Protein AF-A0A8B5WJY3-F1 (afdb_monomer)

Solvent-accessible surface area (backbone atoms only — not comparable to full-atom values): 4105 Å² total; per-residue (Å²): 138,59,72,47,76,43,64,46,61,78,64,85,53,59,70,90,75,70,54,78,60,77,66,42,75,45,37,31,32,48,78,61,36,80,80,44,68,55,61,77,93,70,56,53,80,86,49,45,67,58,53,50,50,54,55,57,61,50,44,72,81,80,81,125

Secondary structure (DSSP, 8-state):
--EEEEEE--S---GGGTPPP--EEEEEEETTEEEEE--GGG--TTTHHHHHHHHHHHS-----

Mean predicted aligned error: 7.63 Å

Structure (mmCIF, N/CA/C/O backbone):
data_AF-A0A8B5WJY3-F1
#
_entry.id   AF-A0A8B5WJY3-F1
#
loop_
_atom_site.group_PDB
_atom_site.id
_atom_site.type_symbol
_atom_site.label_atom_id
_atom_site.label_alt_id
_atom_site.label_comp_id
_atom_site.label_asym_id
_atom_site.label_entity_id
_atom_site.label_seq_id
_atom_site.pdbx_PDB_ins_code
_atom_site.Cartn_x
_atom_site.Cartn_y
_atom_site.Cartn_z
_atom_site.occupancy
_atom_site.B_iso_or_equiv
_atom_site.auth_seq_id
_atom_site.auth_comp_id
_atom_site.auth_asym_id
_atom_site.auth_atom_id
_atom_site.pdbx_PDB_model_num
ATOM 1 N N . MET A 1 1 ? -0.656 14.992 12.959 1.00 75.25 1 MET A N 1
ATOM 2 C CA . MET A 1 1 ? -1.426 14.248 11.941 1.00 75.25 1 MET A CA 1
ATOM 3 C C . MET A 1 1 ? -0.552 13.102 11.463 1.00 75.25 1 MET A C 1
ATOM 5 O O . MET A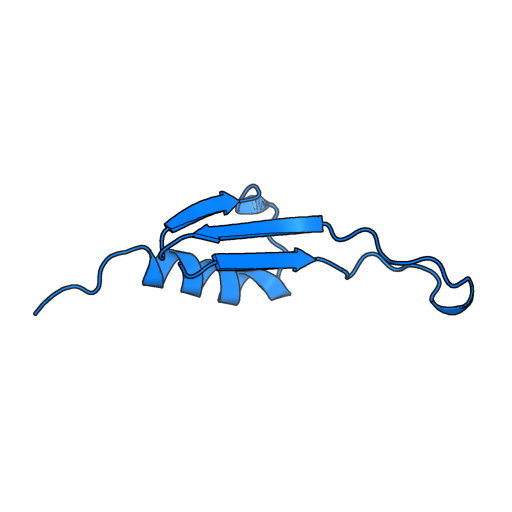 1 1 ? 0.590 13.369 11.117 1.00 75.25 1 MET A O 1
ATOM 9 N N . TYR A 1 2 ? -1.036 11.859 11.524 1.00 85.06 2 TYR A N 1
ATOM 10 C CA . TYR A 1 2 ? -0.278 10.686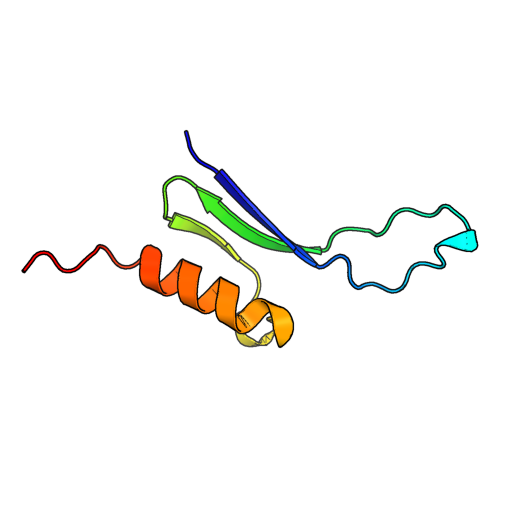 11.072 1.00 85.06 2 TYR A CA 1
ATOM 11 C C . TYR A 1 2 ? -0.789 10.242 9.701 1.00 85.06 2 TYR A C 1
ATOM 13 O O . TYR A 1 2 ? -2.001 10.134 9.491 1.00 85.06 2 TYR A O 1
ATOM 21 N N . GLU A 1 3 ? 0.142 10.003 8.787 1.00 92.06 3 GLU A N 1
ATOM 22 C CA . GLU A 1 3 ? -0.104 9.614 7.402 1.00 92.06 3 GLU A CA 1
ATOM 23 C C . GLU A 1 3 ? 0.805 8.433 7.057 1.00 92.06 3 GLU A C 1
ATOM 25 O O . GLU A 1 3 ? 1.956 8.381 7.493 1.00 92.06 3 GLU A O 1
ATOM 30 N N . TRP A 1 4 ? 0.277 7.486 6.290 1.00 91.62 4 TRP A N 1
ATOM 31 C CA . TRP A 1 4 ? 1.016 6.347 5.763 1.00 91.62 4 TRP A CA 1
ATOM 32 C C . TRP A 1 4 ? 0.679 6.172 4.292 1.00 91.62 4 TRP A C 1
ATOM 34 O O . TRP A 1 4 ? -0.493 6.152 3.923 1.00 91.62 4 TRP A O 1
ATOM 44 N N . ARG A 1 5 ? 1.698 6.025 3.449 1.00 92.75 5 ARG A N 1
ATOM 45 C CA . ARG A 1 5 ? 1.528 5.743 2.024 1.00 92.75 5 ARG A CA 1
ATOM 46 C C . ARG A 1 5 ? 2.348 4.523 1.657 1.00 92.75 5 ARG A C 1
ATOM 48 O O . ARG A 1 5 ? 3.514 4.430 2.030 1.00 92.75 5 ARG A O 1
ATOM 55 N N . LEU A 1 6 ? 1.723 3.601 0.942 1.00 91.69 6 LEU A N 1
ATOM 56 C CA . LEU A 1 6 ? 2.347 2.383 0.457 1.00 91.69 6 LEU A CA 1
ATOM 57 C C . LEU A 1 6 ? 2.466 2.471 -1.059 1.00 91.69 6 LEU A C 1
ATOM 59 O O . LEU A 1 6 ? 1.467 2.699 -1.742 1.00 91.69 6 LEU A O 1
ATOM 63 N N . PHE A 1 7 ? 3.674 2.258 -1.565 1.00 92.06 7 PHE A N 1
ATOM 64 C CA . PHE A 1 7 ? 3.975 2.268 -2.989 1.00 92.06 7 PHE A CA 1
ATOM 65 C C . PHE A 1 7 ? 4.589 0.935 -3.407 1.00 92.06 7 PHE A C 1
ATOM 67 O O . PHE A 1 7 ? 5.334 0.327 -2.637 1.00 92.06 7 PHE A O 1
ATOM 74 N N . ASP A 1 8 ? 4.286 0.510 -4.627 1.00 90.31 8 ASP A N 1
ATOM 75 C CA . ASP A 1 8 ? 5.016 -0.531 -5.331 1.00 90.31 8 ASP A CA 1
ATOM 76 C C . ASP A 1 8 ? 6.099 0.110 -6.203 1.00 90.31 8 ASP A C 1
ATOM 78 O O . ASP A 1 8 ? 5.802 0.909 -7.092 1.00 90.31 8 ASP A O 1
ATOM 82 N N . ASN A 1 9 ? 7.353 -0.243 -5.927 1.00 86.81 9 ASN A N 1
ATOM 83 C CA . ASN A 1 9 ? 8.528 0.191 -6.684 1.00 86.81 9 ASN A CA 1
ATOM 84 C C . ASN A 1 9 ? 9.177 -0.980 -7.439 1.00 86.81 9 ASN A C 1
ATOM 86 O O . ASN A 1 9 ? 10.333 -0.877 -7.836 1.00 86.81 9 ASN A O 1
ATOM 90 N N . SER A 1 10 ? 8.470 -2.105 -7.579 1.00 79.75 10 SER A N 1
ATOM 91 C CA . SER A 1 10 ? 9.009 -3.344 -8.156 1.00 79.75 10 SER A CA 1
ATOM 92 C C . SER A 1 10 ? 9.076 -3.323 -9.682 1.00 79.75 10 SER A C 1
ATOM 94 O O . SER A 1 10 ? 9.532 -4.300 -10.274 1.00 79.75 10 SER A O 1
ATOM 96 N N . ASP A 1 11 ? 8.601 -2.251 -10.327 1.00 78.50 11 ASP A N 1
ATOM 97 C CA . ASP A 1 11 ? 8.769 -2.087 -11.767 1.0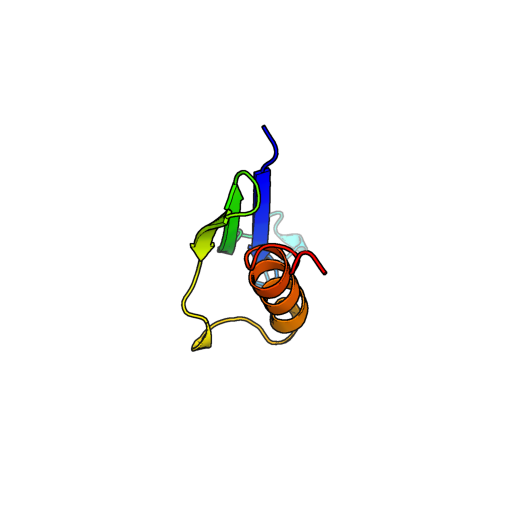0 78.50 11 ASP A CA 1
ATOM 98 C C . ASP A 1 11 ? 10.269 -2.067 -12.079 1.00 78.50 11 ASP A C 1
ATOM 100 O O . ASP A 1 11 ? 11.034 -1.297 -11.489 1.00 78.50 11 ASP A O 1
ATOM 104 N N . ASN A 1 12 ? 10.696 -2.998 -12.930 1.00 63.66 12 ASN A N 1
ATOM 105 C CA . ASN A 1 12 ? 12.098 -3.351 -13.095 1.00 63.66 12 ASN A CA 1
ATOM 106 C C . ASN A 1 12 ? 12.763 -2.321 -14.005 1.00 63.66 12 ASN A C 1
ATOM 108 O O . ASN A 1 12 ? 12.952 -2.548 -15.199 1.00 63.66 12 ASN A O 1
ATOM 112 N N . VAL A 1 13 ? 13.060 -1.153 -13.447 1.00 63.06 13 VAL A N 1
ATOM 113 C CA . VAL A 1 13 ? 13.873 -0.168 -14.146 1.00 63.06 13 VAL A CA 1
ATOM 114 C C . VAL A 1 13 ? 15.302 -0.670 -14.162 1.00 63.06 13 VAL A C 1
ATOM 116 O O . VAL A 1 13 ? 15.832 -1.115 -13.143 1.00 63.06 13 VAL A O 1
ATOM 119 N N . GLU A 1 14 ? 15.923 -0.581 -15.329 1.00 61.59 14 GLU A N 1
ATOM 120 C CA . GLU A 1 14 ? 17.354 -0.780 -15.505 1.00 61.59 14 GLU A CA 1
ATOM 121 C C . GLU A 1 14 ? 18.112 0.202 -14.593 1.00 61.59 14 GLU A C 1
ATOM 123 O O . GLU A 1 14 ? 18.285 1.382 -14.909 1.00 61.59 14 GLU A O 1
ATOM 128 N N . MET A 1 15 ? 18.499 -0.283 -13.402 1.00 61.25 15 MET A N 1
ATOM 129 C CA . MET A 1 15 ? 19.193 0.492 -12.361 1.00 61.25 15 MET A CA 1
ATOM 130 C C . MET A 1 15 ? 20.487 1.130 -12.888 1.00 61.25 15 MET A C 1
ATOM 132 O O . MET A 1 15 ? 20.922 2.171 -12.399 1.00 61.25 15 MET A O 1
ATOM 136 N N . ASP A 1 16 ? 21.086 0.516 -13.904 1.00 67.81 16 ASP A N 1
ATOM 137 C CA . ASP A 1 16 ? 22.286 0.928 -14.625 1.00 67.81 16 ASP A CA 1
ATOM 138 C C . ASP A 1 16 ? 22.078 2.126 -15.567 1.00 67.81 16 ASP A C 1
ATOM 140 O O . ASP A 1 16 ? 23.051 2.804 -15.901 1.00 67.81 16 ASP A O 1
ATOM 144 N N . ARG A 1 17 ? 20.835 2.467 -15.931 1.00 69.81 17 ARG A N 1
ATOM 145 C CA . ARG A 1 17 ? 20.525 3.685 -16.708 1.00 69.81 17 ARG A CA 1
ATOM 146 C C . ARG A 1 17 ? 20.295 4.929 -15.849 1.00 69.81 17 ARG A C 1
ATOM 148 O O . ARG A 1 17 ? 20.173 6.024 -16.392 1.00 69.81 17 ARG A O 1
ATOM 155 N N . GLY A 1 18 ? 20.240 4.781 -14.523 1.00 68.62 18 GLY A N 1
ATOM 156 C CA . GLY A 1 18 ? 19.963 5.887 -13.600 1.00 68.62 18 GLY A CA 1
ATOM 157 C C . GLY A 1 18 ? 18.522 6.409 -13.666 1.00 68.62 18 GLY A C 1
ATOM 158 O O . GLY A 1 18 ? 18.236 7.493 -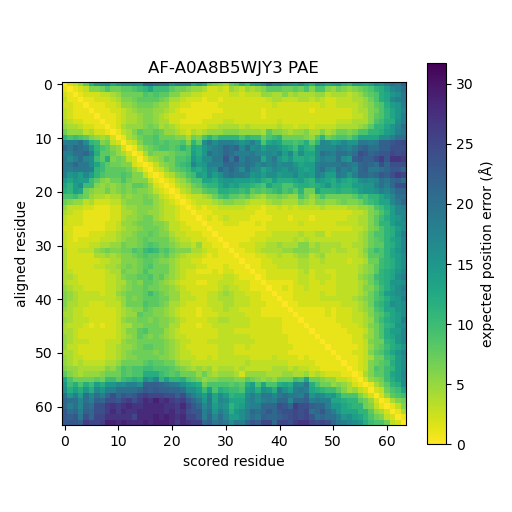13.157 1.00 68.62 18 GLY A O 1
ATOM 159 N N . GLU A 1 19 ? 17.609 5.663 -14.289 1.00 68.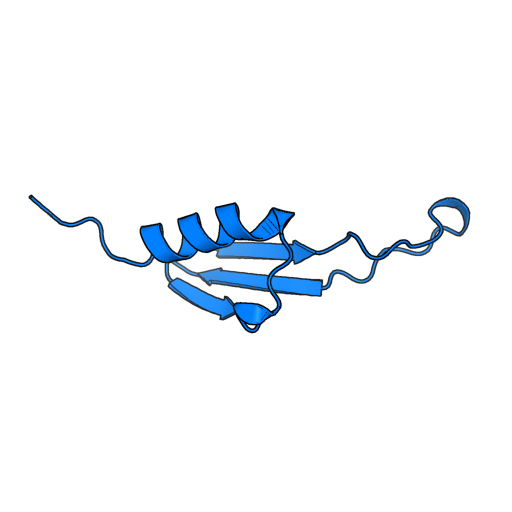69 19 GLU A N 1
ATOM 160 C CA . GLU A 1 19 ? 16.192 6.006 -14.316 1.00 68.69 19 GLU A CA 1
ATOM 161 C C . GLU A 1 19 ? 15.540 5.615 -12.985 1.00 68.69 19 GLU A C 1
ATOM 163 O O . GLU A 1 19 ? 15.625 4.475 -12.531 1.00 68.69 19 GLU A O 1
ATOM 168 N N . ALA A 1 20 ? 14.889 6.578 -12.332 1.00 69.38 20 ALA A N 1
ATOM 169 C CA . ALA A 1 20 ? 14.167 6.304 -11.099 1.00 69.38 20 ALA A CA 1
ATOM 170 C C . ALA A 1 20 ? 12.889 5.491 -11.395 1.00 69.38 20 ALA A C 1
ATOM 172 O O . ALA A 1 20 ? 12.153 5.847 -12.325 1.00 69.38 20 ALA A O 1
ATOM 173 N N . PRO A 1 21 ? 12.566 4.459 -10.590 1.00 71.25 21 PRO A N 1
ATOM 174 C CA . PRO A 1 21 ? 11.271 3.787 -10.663 1.00 71.25 21 PRO A CA 1
ATOM 175 C C . PRO A 1 21 ? 10.144 4.781 -10.487 1.00 71.25 21 PRO A C 1
ATOM 177 O O . PRO A 1 21 ? 10.223 5.688 -9.659 1.00 71.25 21 PRO A O 1
ATOM 180 N N . ARG A 1 22 ? 9.086 4.602 -11.284 1.00 82.19 22 ARG A N 1
ATOM 181 C CA . ARG A 1 22 ? 7.827 5.321 -11.109 1.00 82.19 22 ARG A CA 1
ATOM 182 C C . ARG A 1 22 ? 7.037 4.600 -10.018 1.00 82.19 22 ARG A C 1
ATOM 184 O O . ARG A 1 22 ? 6.515 3.522 -10.294 1.00 82.19 22 ARG A O 1
ATOM 191 N N . PRO A 1 23 ? 6.934 5.162 -8.802 1.00 86.06 23 PRO A N 1
ATOM 192 C CA . PRO A 1 23 ? 6.245 4.498 -7.707 1.00 86.06 23 PRO A CA 1
ATOM 193 C C . PRO A 1 23 ? 4.763 4.362 -8.040 1.00 86.06 23 PRO A C 1
ATOM 195 O O . PRO A 1 23 ? 4.100 5.354 -8.361 1.00 86.06 23 PRO A O 1
ATOM 198 N N . PHE A 1 24 ? 4.224 3.155 -7.929 1.00 90.62 24 PHE A N 1
ATOM 199 C CA . PHE A 1 24 ? 2.796 2.921 -8.078 1.00 90.62 24 PHE A CA 1
ATOM 200 C C . PHE A 1 24 ? 2.117 2.981 -6.707 1.00 90.62 24 PHE A C 1
ATOM 202 O O . PHE A 1 24 ? 2.408 2.176 -5.828 1.00 90.62 24 PHE A O 1
ATOM 209 N N . SER A 1 25 ? 1.227 3.953 -6.491 1.00 93.12 25 SER A N 1
ATOM 210 C CA . SER A 1 25 ? 0.506 4.095 -5.217 1.00 93.12 25 SER A CA 1
ATOM 211 C C . SER A 1 25 ? -0.433 2.911 -5.001 1.00 93.12 25 SER A C 1
ATOM 213 O O . SER A 1 25 ? -1.352 2.695 -5.788 1.00 93.12 25 SER A O 1
ATOM 215 N N . LEU A 1 26 ? -0.208 2.147 -3.932 1.00 94.38 26 LEU A N 1
ATOM 216 C CA . LEU A 1 26 ? -1.051 1.020 -3.541 1.00 94.38 26 LEU A CA 1
ATOM 217 C C . LEU A 1 26 ? -2.130 1.453 -2.539 1.00 94.38 26 LEU A C 1
ATOM 219 O O . LEU A 1 26 ? -3.291 1.061 -2.662 1.00 94.38 26 LEU A O 1
ATOM 223 N N . SER A 1 27 ? -1.759 2.232 -1.520 1.00 93.12 27 SER A N 1
ATOM 224 C CA . SER A 1 27 ? -2.681 2.647 -0.458 1.00 93.12 27 SER A CA 1
ATOM 225 C C . SER A 1 27 ? -2.213 3.912 0.253 1.00 93.12 27 SER A C 1
ATOM 227 O O . SER A 1 27 ? -1.014 4.157 0.389 1.00 93.12 27 SER A O 1
ATOM 229 N N . HIS A 1 28 ? -3.165 4.686 0.761 1.00 93.69 28 HIS A N 1
ATOM 230 C CA . HIS A 1 28 ? -2.942 5.871 1.573 1.00 93.69 28 HIS A CA 1
ATOM 231 C C . HIS A 1 28 ? -3.858 5.817 2.795 1.00 93.69 28 HIS A C 1
ATOM 233 O O . HIS A 1 28 ? -5.085 5.786 2.680 1.00 93.69 28 HIS A O 1
ATOM 239 N N . LEU A 1 29 ? -3.248 5.824 3.977 1.00 90.81 29 LEU A N 1
ATOM 240 C CA . LEU A 1 29 ? -3.915 5.923 5.260 1.00 90.81 29 LEU A CA 1
ATOM 241 C C . LEU A 1 29 ? -3.688 7.299 5.875 1.00 90.81 29 LEU A C 1
ATOM 243 O O . LEU A 1 29 ? -2.555 7.763 5.999 1.00 90.81 29 LEU A O 1
ATOM 247 N N . ARG A 1 30 ? -4.766 7.908 6.355 1.00 91.19 30 ARG A N 1
ATOM 248 C CA . ARG A 1 30 ? -4.737 9.148 7.124 1.00 91.19 30 ARG A CA 1
ATOM 249 C C . ARG A 1 30 ? -5.537 8.949 8.39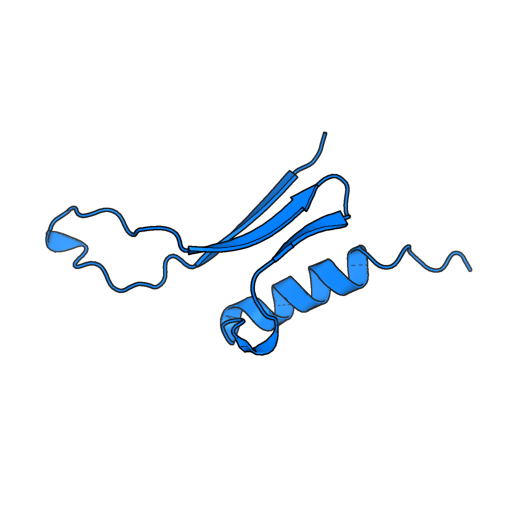8 1.00 91.19 30 ARG A C 1
ATOM 251 O O . ARG A 1 30 ? -6.700 8.563 8.344 1.00 91.19 30 ARG A O 1
ATOM 258 N N . GLU A 1 31 ? -4.898 9.185 9.544 1.00 88.31 31 GLU A N 1
ATOM 259 C CA . GLU A 1 31 ? -5.535 9.050 10.866 1.00 88.31 31 GLU A CA 1
ATOM 260 C C . GLU A 1 31 ? -6.208 7.676 11.073 1.00 88.31 31 GLU A C 1
ATOM 262 O O . GLU A 1 31 ? -7.321 7.570 11.585 1.00 88.31 31 GLU A O 1
ATOM 267 N N . GLY A 1 32 ? -5.533 6.611 10.625 1.00 83.81 32 GLY A N 1
ATOM 268 C CA . GLY A 1 32 ? -6.015 5.230 10.746 1.00 83.81 32 GLY A CA 1
ATOM 269 C C . GLY A 1 32 ? -7.120 4.838 9.761 1.00 83.81 32 GLY A C 1
ATOM 270 O O . GLY A 1 32 ? -7.613 3.717 9.827 1.00 83.81 32 GLY A O 1
ATOM 271 N N . LYS A 1 33 ? -7.509 5.725 8.837 1.00 86.00 33 LYS A N 1
ATOM 272 C CA . LYS A 1 33 ? -8.498 5.441 7.791 1.00 86.00 33 LYS A CA 1
ATOM 273 C C . LYS A 1 33 ? -7.826 5.335 6.437 1.00 86.00 33 LYS A C 1
ATOM 275 O O . LYS A 1 33 ? -7.001 6.177 6.095 1.00 86.00 33 LYS A O 1
ATOM 280 N N . ILE A 1 34 ? -8.230 4.348 5.650 1.00 89.62 34 ILE A N 1
ATOM 281 C CA . ILE A 1 34 ? -7.845 4.249 4.241 1.00 89.62 34 ILE A CA 1
ATOM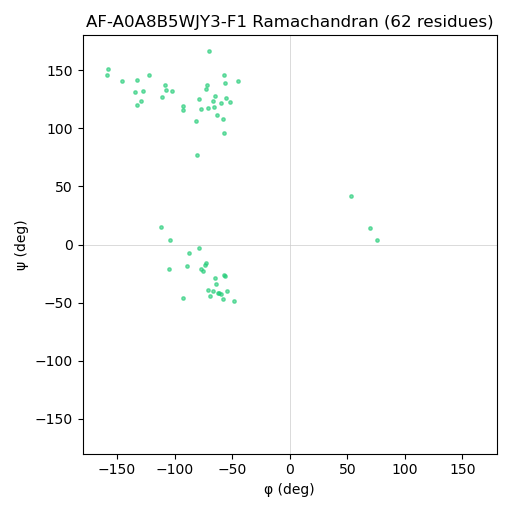 282 C C . ILE A 1 34 ? -8.592 5.352 3.478 1.00 89.62 34 ILE A C 1
ATOM 284 O O . ILE A 1 34 ? -9.821 5.367 3.464 1.00 89.62 34 ILE A O 1
ATOM 288 N N . VAL A 1 35 ? -7.853 6.291 2.889 1.00 92.31 35 VAL A N 1
ATOM 289 C CA . VAL A 1 35 ? -8.398 7.405 2.090 1.00 92.31 35 VAL A CA 1
ATOM 290 C C . VAL A 1 35 ? -8.196 7.203 0.590 1.00 92.31 35 VAL A C 1
ATOM 292 O O . VAL A 1 35 ? -8.937 7.770 -0.205 1.00 92.31 35 VAL A O 1
ATOM 295 N N . GLU A 1 36 ? -7.236 6.366 0.204 1.00 92.75 36 GLU A N 1
ATOM 296 C CA . GLU A 1 36 ? -7.009 5.944 -1.175 1.00 92.75 36 GLU A CA 1
ATOM 297 C C . GLU A 1 36 ? -6.509 4.501 -1.166 1.00 92.75 36 GLU A C 1
ATOM 299 O O . GLU A 1 36 ? -5.737 4.113 -0.287 1.00 92.75 36 GLU A O 1
ATOM 304 N N . SER A 1 37 ? -6.959 3.694 -2.121 1.00 93.44 37 SER A N 1
ATOM 305 C CA . SER A 1 37 ? -6.522 2.312 -2.263 1.00 93.44 37 SER A CA 1
ATOM 306 C C . SER A 1 37 ? -6.766 1.826 -3.682 1.00 93.44 37 SER A C 1
ATOM 308 O O . SER A 1 37 ? -7.755 2.205 -4.314 1.00 93.44 37 SER A O 1
ATOM 310 N N . ILE A 1 38 ? -5.875 0.975 -4.176 1.00 94.00 38 ILE A N 1
ATOM 311 C CA . ILE A 1 38 ? -6.110 0.239 -5.415 1.00 94.00 38 ILE A CA 1
ATOM 312 C C . ILE A 1 38 ? -7.205 -0.820 -5.224 1.00 94.00 38 ILE A C 1
ATOM 314 O O . ILE A 1 38 ? -7.575 -1.182 -4.109 1.00 94.00 38 ILE A O 1
ATOM 318 N N . ASP A 1 39 ? -7.707 -1.365 -6.331 1.00 90.81 39 ASP A N 1
ATOM 319 C CA . ASP A 1 39 ? -8.594 -2.530 -6.289 1.00 90.81 39 ASP A CA 1
ATOM 320 C C . ASP A 1 39 ? -7.918 -3.684 -5.528 1.00 90.81 39 ASP A C 1
ATOM 322 O O . ASP A 1 39 ? -6.821 -4.110 -5.893 1.00 90.81 39 ASP A O 1
ATOM 326 N N . LEU A 1 40 ? -8.589 -4.222 -4.504 1.00 88.62 40 LEU A N 1
ATOM 327 C CA . LEU A 1 40 ? -8.073 -5.313 -3.670 1.00 88.62 40 LEU A CA 1
ATOM 328 C C . LEU A 1 40 ? -7.708 -6.566 -4.480 1.00 88.62 40 LEU A C 1
ATOM 330 O O . LEU A 1 40 ? -6.823 -7.323 -4.087 1.00 88.62 40 LEU A O 1
ATOM 334 N N . ARG A 1 41 ? -8.348 -6.773 -5.637 1.00 91.12 41 ARG A N 1
ATOM 335 C CA . ARG A 1 41 ? -8.042 -7.881 -6.560 1.00 91.12 41 ARG A CA 1
ATOM 336 C C . ARG A 1 41 ? -6.722 -7.691 -7.307 1.00 91.12 41 ARG A C 1
ATOM 338 O O . ARG A 1 41 ? -6.218 -8.644 -7.888 1.00 91.12 41 ARG A O 1
ATOM 345 N N . LYS A 1 42 ? -6.187 -6.469 -7.317 1.00 92.62 42 LYS A N 1
ATOM 346 C CA . LYS A 1 42 ? -4.933 -6.086 -7.979 1.00 92.62 42 LYS A CA 1
ATOM 347 C C . LYS A 1 42 ? -3.775 -5.911 -6.996 1.00 92.62 42 LYS A C 1
ATOM 349 O O . LYS A 1 42 ? -2.697 -5.503 -7.413 1.00 92.62 42 LYS A O 1
ATOM 354 N N . VAL A 1 43 ? -3.987 -6.189 -5.708 1.00 93.06 43 VAL A N 1
ATOM 355 C CA . VAL A 1 43 ? -2.935 -6.076 -4.692 1.00 93.06 43 VAL A CA 1
ATOM 356 C C . VAL A 1 43 ? -1.853 -7.128 -4.956 1.00 93.06 43 VAL A C 1
ATOM 358 O O . VAL A 1 43 ? -2.179 -8.320 -4.987 1.00 93.06 43 VAL A O 1
ATOM 361 N N . PRO A 1 44 ? -0.582 -6.714 -5.117 1.00 93.00 44 PRO A N 1
ATOM 362 C CA . PRO A 1 44 ? 0.534 -7.640 -5.266 1.00 93.00 44 PRO A CA 1
ATOM 363 C C . PRO A 1 44 ? 0.624 -8.606 -4.084 1.00 93.00 44 PRO A C 1
ATOM 365 O O . PRO A 1 44 ? 0.356 -8.223 -2.943 1.00 93.00 44 PRO A O 1
ATOM 368 N N . ASP A 1 45 ? 1.055 -9.845 -4.329 1.00 94.12 45 ASP A N 1
ATOM 369 C CA . ASP A 1 45 ? 1.113 -10.883 -3.291 1.00 94.12 45 ASP A CA 1
ATOM 370 C C . ASP A 1 45 ? 1.918 -10.455 -2.060 1.00 94.12 45 ASP A C 1
ATOM 372 O O . ASP A 1 45 ? 1.491 -10.687 -0.928 1.00 94.12 45 ASP A O 1
ATOM 376 N N . TRP A 1 46 ? 3.033 -9.756 -2.274 1.00 92.44 46 TRP A N 1
ATOM 377 C CA . TRP A 1 46 ? 3.885 -9.249 -1.201 1.00 92.44 46 TRP A CA 1
ATOM 378 C C . TRP A 1 46 ? 3.188 -8.185 -0.334 1.00 92.44 46 TRP A C 1
ATOM 380 O O . TRP A 1 46 ? 3.479 -8.069 0.856 1.00 92.44 46 TRP A O 1
ATOM 390 N N . ALA A 1 47 ? 2.248 -7.425 -0.905 1.00 93.00 47 ALA A N 1
ATOM 391 C CA . ALA A 1 47 ? 1.568 -6.317 -0.238 1.00 93.00 47 ALA A CA 1
ATOM 392 C C . ALA A 1 47 ? 0.297 -6.754 0.512 1.00 93.00 47 ALA A C 1
ATOM 394 O O . ALA A 1 47 ? -0.155 -6.047 1.416 1.00 93.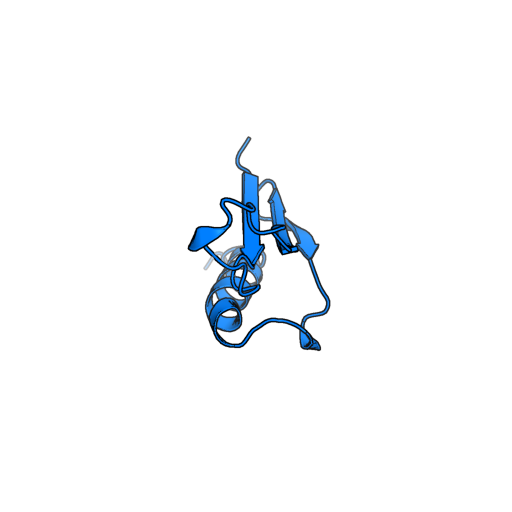00 47 ALA A O 1
ATOM 395 N N . LYS A 1 48 ? -0.265 -7.931 0.198 1.00 92.19 48 LYS A N 1
ATOM 396 C CA . LYS A 1 48 ? -1.456 -8.492 0.867 1.00 92.19 48 LYS A CA 1
ATOM 397 C C . LYS A 1 48 ? -1.400 -8.462 2.404 1.00 92.19 48 LYS A C 1
ATOM 399 O O . LYS A 1 48 ? -2.376 -7.993 2.992 1.00 92.19 48 LYS A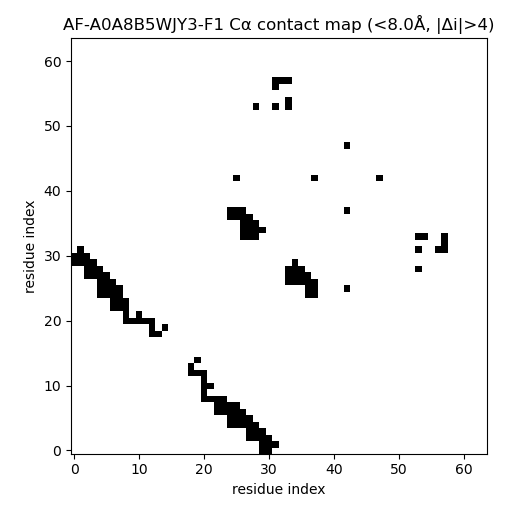 O 1
ATOM 404 N N . PRO A 1 49 ? -0.318 -8.898 3.087 1.00 91.44 49 PRO A N 1
ATOM 405 C CA . PRO A 1 49 ? -0.266 -8.846 4.552 1.00 91.44 49 PRO A CA 1
ATOM 406 C C . PRO A 1 49 ? -0.313 -7.414 5.106 1.00 91.44 49 PRO A C 1
ATOM 408 O O . PRO A 1 49 ? -0.929 -7.179 6.145 1.00 91.44 49 PRO A O 1
ATOM 411 N N . VAL A 1 50 ? 0.271 -6.441 4.398 1.00 89.38 50 VAL A N 1
ATOM 412 C CA . VAL A 1 50 ? 0.229 -5.025 4.796 1.00 89.38 50 VAL A CA 1
ATOM 413 C C . VAL A 1 50 ? -1.188 -4.472 4.643 1.00 89.38 50 VAL A C 1
ATOM 415 O O . VAL A 1 50 ? -1.710 -3.847 5.563 1.00 89.38 50 VAL A O 1
ATOM 418 N N . PHE A 1 51 ? -1.855 -4.774 3.525 1.00 89.44 51 PHE A N 1
ATOM 419 C CA . PHE A 1 51 ? -3.257 -4.406 3.311 1.00 89.44 51 PHE A CA 1
ATOM 420 C C . PHE A 1 51 ? -4.181 -5.011 4.367 1.00 89.44 51 PHE A C 1
ATOM 422 O O . PHE A 1 51 ? -5.044 -4.310 4.895 1.00 89.44 51 PHE A O 1
ATOM 429 N N . ALA A 1 52 ? -3.981 -6.284 4.719 1.00 88.00 52 ALA A N 1
ATOM 430 C CA . ALA A 1 52 ? -4.738 -6.926 5.786 1.00 88.00 52 ALA A CA 1
ATOM 431 C C . ALA A 1 52 ? -4.571 -6.168 7.112 1.00 88.00 52 ALA A C 1
ATOM 433 O O . ALA A 1 52 ? -5.569 -5.836 7.749 1.00 88.00 52 ALA A O 1
ATOM 434 N N . ALA A 1 53 ? -3.341 -5.809 7.495 1.00 84.62 53 ALA A N 1
ATOM 435 C CA . ALA A 1 53 ? -3.084 -5.031 8.708 1.00 84.62 53 ALA A CA 1
ATOM 436 C C . ALA A 1 53 ? -3.757 -3.646 8.678 1.00 84.62 53 ALA A C 1
ATOM 438 O O . ALA A 1 53 ? -4.361 -3.233 9.668 1.00 84.62 53 ALA A O 1
ATOM 439 N N . CYS A 1 54 ? -3.726 -2.953 7.536 1.00 81.31 54 CYS A N 1
ATOM 440 C CA . CYS A 1 54 ? -4.414 -1.675 7.352 1.00 81.31 54 CYS A CA 1
ATOM 441 C C . CYS A 1 54 ? -5.938 -1.802 7.511 1.00 81.31 54 CYS A C 1
ATOM 443 O O . CYS A 1 54 ? -6.559 -0.961 8.162 1.00 81.31 54 CYS A O 1
ATOM 445 N N . HIS A 1 55 ? -6.545 -2.861 6.968 1.00 74.88 55 HIS A N 1
ATOM 446 C CA . HIS A 1 55 ? -7.979 -3.122 7.117 1.00 74.88 55 HIS A CA 1
ATOM 447 C C . HIS A 1 55 ? -8.357 -3.557 8.538 1.00 74.88 55 HIS A C 1
ATOM 449 O O . HIS A 1 55 ? -9.371 -3.096 9.060 1.00 74.88 55 HIS A O 1
ATOM 455 N N . HIS A 1 56 ? -7.533 -4.378 9.193 1.00 71.00 56 HIS A N 1
ATOM 456 C CA . HIS A 1 56 ? -7.742 -4.780 10.585 1.00 71.00 56 HIS A CA 1
ATOM 457 C C . HIS A 1 56 ? -7.594 -3.606 11.561 1.00 71.00 56 HIS A C 1
ATOM 459 O O . HIS A 1 56 ? -8.394 -3.501 12.481 1.00 71.00 56 HIS A O 1
ATOM 465 N N . GLY A 1 57 ? -6.627 -2.705 11.353 1.00 62.50 57 GLY A N 1
ATOM 466 C CA . GLY A 1 57 ? -6.441 -1.505 12.180 1.00 62.50 57 GLY A CA 1
ATOM 467 C C . GLY A 1 57 ? -7.456 -0.385 11.910 1.00 62.50 57 GLY A C 1
ATOM 468 O O . GLY A 1 57 ? -7.697 0.448 12.782 1.00 62.50 57 GLY A O 1
ATOM 469 N N . SER A 1 58 ? -8.072 -0.366 10.721 1.00 58.50 58 SER A N 1
ATOM 470 C CA . SER A 1 58 ? -9.166 0.557 10.378 1.00 58.50 58 SER A CA 1
ATOM 471 C C . SER A 1 58 ? -10.509 0.137 10.988 1.00 58.50 58 SER A C 1
ATOM 473 O O . SER A 1 58 ? -11.409 0.973 11.120 1.00 58.50 58 SER A O 1
ATOM 475 N N . LEU A 1 59 ? -10.670 -1.138 11.347 1.00 53.94 59 LEU A N 1
ATOM 476 C CA . LEU A 1 59 ? -11.745 -1.588 12.222 1.00 53.94 59 LEU A CA 1
ATOM 477 C C . LEU A 1 59 ? -11.328 -1.192 13.640 1.00 53.94 59 LEU A C 1
ATOM 479 O O . LEU A 1 59 ? -10.282 -1.622 14.117 1.00 53.94 59 LEU A O 1
ATOM 483 N N . LYS A 1 60 ? -12.097 -0.313 14.297 1.00 50.34 60 LYS A N 1
ATOM 484 C CA . LYS A 1 60 ? -11.809 0.110 15.678 1.00 50.34 60 LYS A CA 1
ATOM 485 C C . LYS A 1 60 ? -11.455 -1.116 16.536 1.00 50.34 60 LYS A C 1
ATOM 487 O O . LYS A 1 60 ? -12.139 -2.132 16.386 1.00 50.34 60 LYS A O 1
ATOM 492 N N . PRO A 1 61 ? -10.475 -1.027 17.457 1.00 45.25 61 PRO A N 1
ATOM 493 C CA . PRO A 1 61 ? -10.298 -2.076 18.450 1.00 45.25 61 PRO A CA 1
ATOM 494 C C . PRO A 1 61 ? -11.653 -2.304 19.125 1.00 45.25 61 PRO A C 1
ATOM 496 O O . PRO A 1 61 ? -12.264 -1.350 19.614 1.00 45.25 61 PRO A O 1
ATOM 499 N N . GLN A 1 62 ? -12.161 -3.539 19.078 1.00 44.25 62 GLN A N 1
ATOM 500 C CA . GLN A 1 62 ? -13.302 -3.924 19.897 1.00 44.25 62 GLN A CA 1
ATOM 501 C C . GLN A 1 62 ? -12.893 -3.679 21.346 1.00 44.25 62 GLN A C 1
ATOM 503 O O . GLN A 1 62 ? -12.021 -4.359 21.882 1.00 44.25 62 GLN A O 1
ATOM 508 N N . SER A 1 63 ? -13.476 -2.644 21.941 1.00 43.59 63 SER A N 1
ATOM 509 C CA . SER A 1 63 ? -13.452 -2.443 23.379 1.00 43.59 63 SER A CA 1
ATOM 510 C C . SER A 1 63 ? -14.192 -3.627 23.998 1.00 43.59 63 SER A C 1
ATOM 512 O O . SER A 1 63 ? -15.388 -3.788 23.755 1.00 43.59 63 SER A O 1
ATOM 514 N N . TYR A 1 64 ? -13.443 -4.481 24.693 1.00 39.41 64 TYR A N 1
ATOM 515 C CA . TYR A 1 64 ? -13.976 -5.452 25.645 1.00 39.41 64 TYR A CA 1
ATOM 516 C C . TYR A 1 64 ? -14.402 -4.739 26.929 1.00 39.41 64 TYR A C 1
ATOM 518 O O . TYR A 1 64 ? -13.733 -3.739 27.284 1.00 39.41 64 TYR A O 1
#

Radius of gyration: 14.62 Å; Cα contacts (8 Å, |Δi|>4): 71; chains: 1; bounding box: 36×25×42 Å

Foldseek 3Di:
DDKDWDWDQPPDDPVVVVDGGDTHTAFIDDPLDTPDHDDPVPQDPVCVVVVVVSVVSSPPPPDD

Nearest PDB structures (foldseek):
  6uln-assembly1_E-2  TM=5.954E-01  e=9.977E+00  Homo sapiens

Sequence (64 aa):
MYEWRLFDNSDNVEMDRGEAPRPFSLSHLREGKIVESIDLRKVPDWAKPVFAACHHGSLKPQSY

pLDDT: mean 80.39, std 15.14, range [39.41, 94.38]